Protein AF-A0A2S0PFH4-F1 (afdb_monomer_lite)

Structure (mmCIF, N/CA/C/O backbone):
data_AF-A0A2S0PFH4-F1
#
_entry.id   AF-A0A2S0PFH4-F1
#
loop_
_atom_site.group_PDB
_atom_site.id
_atom_site.type_symbol
_atom_site.label_atom_id
_atom_site.label_alt_id
_atom_site.label_comp_id
_atom_site.label_asym_id
_atom_site.label_entity_id
_atom_site.label_seq_id
_atom_site.pdbx_PDB_ins_code
_atom_site.Cartn_x
_atom_site.Cartn_y
_atom_site.Cartn_z
_ato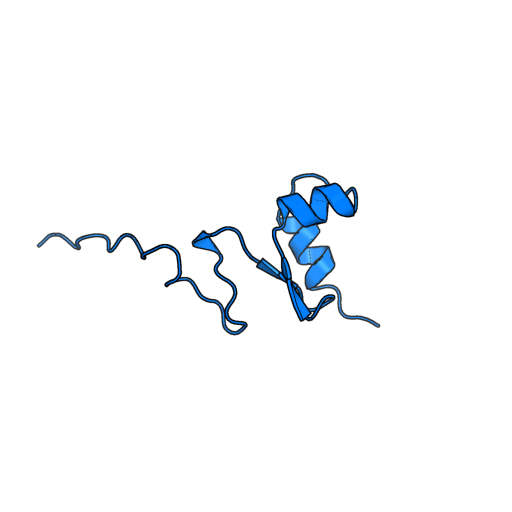m_site.occupancy
_atom_site.B_iso_or_equiv
_atom_site.auth_seq_id
_atom_site.auth_comp_id
_atom_site.auth_asym_id
_atom_site.auth_atom_id
_atom_site.pdbx_PDB_model_num
ATOM 1 N N . MET A 1 1 ? 26.802 -15.723 -25.791 1.00 39.28 1 MET A N 1
ATOM 2 C CA . MET A 1 1 ? 25.361 -15.550 -25.520 1.00 39.28 1 MET A CA 1
ATOM 3 C C . MET A 1 1 ? 25.250 -14.874 -24.165 1.00 39.28 1 MET A C 1
ATOM 5 O O . MET A 1 1 ? 25.508 -15.528 -23.167 1.00 39.28 1 MET A O 1
ATOM 9 N N . ALA A 1 2 ? 25.031 -13.560 -24.131 1.00 43.59 2 ALA A N 1
ATOM 10 C CA . ALA A 1 2 ? 24.854 -12.820 -22.886 1.00 43.59 2 ALA A CA 1
ATOM 11 C C . ALA A 1 2 ? 23.359 -12.544 -22.738 1.00 43.59 2 ALA A C 1
ATOM 13 O O . ALA A 1 2 ? 22.772 -11.887 -23.595 1.00 43.59 2 ALA A O 1
ATOM 14 N N . ALA A 1 3 ? 22.743 -13.107 -21.700 1.00 49.97 3 ALA A N 1
ATOM 15 C CA . ALA A 1 3 ? 21.438 -12.668 -21.243 1.00 49.97 3 ALA A CA 1
ATOM 16 C C . ALA A 1 3 ? 21.625 -11.230 -20.759 1.00 49.97 3 ALA A C 1
ATOM 18 O O . ALA A 1 3 ? 22.121 -10.997 -19.657 1.00 49.97 3 ALA A O 1
ATOM 19 N N . GLU A 1 4 ? 21.344 -10.274 -21.641 1.00 43.25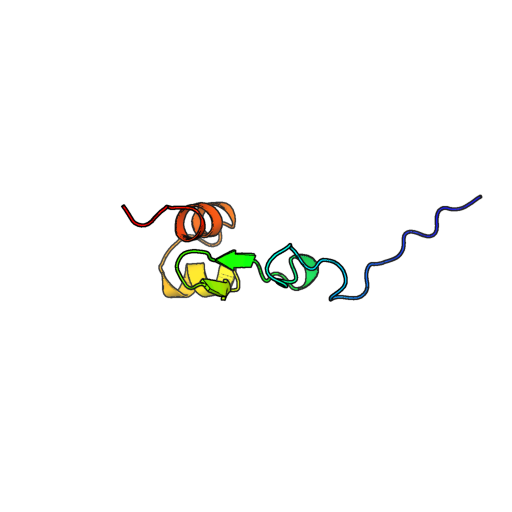 4 GLU A N 1
ATOM 20 C CA . GLU A 1 4 ? 21.306 -8.870 -21.285 1.00 43.25 4 GLU A CA 1
ATOM 21 C C . GLU A 1 4 ? 20.182 -8.739 -20.267 1.00 43.25 4 GLU A C 1
ATOM 23 O O . GLU A 1 4 ? 18.997 -8.878 -20.573 1.00 43.25 4 GLU A O 1
ATOM 28 N N . GLN A 1 5 ? 20.603 -8.639 -19.013 1.00 52.41 5 GLN A N 1
ATOM 29 C CA . GLN A 1 5 ? 19.769 -8.449 -17.853 1.00 52.41 5 GLN A CA 1
ATOM 30 C C . GLN A 1 5 ? 18.988 -7.166 -18.104 1.00 52.41 5 GLN A C 1
ATOM 32 O O . GLN A 1 5 ? 19.507 -6.069 -17.901 1.00 52.41 5 GLN A O 1
ATOM 37 N N . GLN A 1 6 ? 17.778 -7.317 -18.648 1.00 49.81 6 GLN A N 1
ATOM 38 C CA . GLN A 1 6 ? 16.834 -6.235 -18.854 1.00 49.81 6 GLN A CA 1
ATOM 39 C C . GLN A 1 6 ? 16.697 -5.578 -17.489 1.00 49.81 6 GLN A C 1
ATOM 41 O O . GLN A 1 6 ? 16.076 -6.153 -16.603 1.00 49.81 6 GLN A O 1
ATOM 46 N N . LYS A 1 7 ? 17.350 -4.431 -17.274 1.00 52.72 7 LYS A N 1
ATOM 47 C CA . LYS A 1 7 ? 17.034 -3.563 -16.143 1.00 52.72 7 LYS A CA 1
ATOM 48 C C . LYS A 1 7 ? 15.558 -3.248 -16.346 1.00 52.72 7 LYS A C 1
ATOM 50 O O . LYS A 1 7 ? 15.275 -2.522 -17.305 1.00 52.72 7 LYS A O 1
ATOM 55 N N . PRO A 1 8 ? 14.624 -3.831 -15.568 1.00 53.62 8 PRO A N 1
ATOM 56 C CA . PRO A 1 8 ? 13.226 -3.516 -15.767 1.00 53.62 8 PRO A CA 1
ATOM 57 C C . PRO A 1 8 ? 13.131 -2.004 -15.606 1.00 53.62 8 PRO A C 1
ATOM 59 O O . PRO A 1 8 ? 13.647 -1.432 -14.640 1.00 53.62 8 PRO A O 1
ATOM 62 N N . MET A 1 9 ? 12.599 -1.325 -16.623 1.00 53.41 9 MET A N 1
ATOM 63 C CA . MET A 1 9 ? 12.352 0.104 -16.500 1.00 53.41 9 MET A CA 1
ATOM 64 C C . MET A 1 9 ? 11.508 0.298 -15.234 1.00 53.41 9 MET A C 1
ATOM 66 O O . MET A 1 9 ? 10.588 -0.499 -15.026 1.00 53.41 9 MET A O 1
ATOM 70 N N . PRO A 1 10 ? 11.811 1.286 -14.370 1.00 51.75 10 PRO A N 1
ATOM 71 C CA . PRO A 1 10 ? 11.036 1.512 -13.155 1.00 51.75 10 PRO A CA 1
ATOM 72 C C . PRO A 1 10 ? 9.559 1.671 -13.541 1.00 51.75 10 PRO A C 1
ATOM 74 O O . PRO A 1 10 ? 9.177 2.669 -14.148 1.00 51.75 10 PRO A O 1
ATOM 77 N N . GLY A 1 11 ? 8.752 0.637 -13.272 1.00 55.44 11 GLY A N 1
ATOM 78 C CA . GLY A 1 11 ? 7.369 0.531 -13.753 1.00 55.44 11 GLY A CA 1
ATOM 79 C C . GLY A 1 11 ? 6.971 -0.777 -14.446 1.00 55.44 11 GLY A C 1
ATOM 80 O O . GLY A 1 11 ? 5.772 -0.976 -14.633 1.00 55.44 11 GLY A O 1
ATOM 81 N N . SER A 1 12 ? 7.911 -1.660 -14.805 1.00 57.78 12 SER A N 1
ATOM 82 C CA . SER A 1 12 ? 7.581 -3.003 -15.329 1.00 57.78 12 SER A CA 1
ATOM 83 C C . SER A 1 12 ? 7.212 -4.010 -14.237 1.00 57.78 12 SER A C 1
ATOM 85 O O . SER A 1 12 ? 6.469 -4.946 -14.511 1.00 57.78 12 SER A O 1
ATOM 87 N N . ASP A 1 13 ? 7.668 -3.803 -13.002 1.00 66.94 13 ASP A N 1
ATOM 88 C CA . ASP A 1 13 ? 7.379 -4.674 -11.853 1.00 66.94 13 ASP A CA 1
ATOM 89 C C . ASP A 1 13 ? 6.057 -4.285 -11.190 1.00 66.94 13 ASP A C 1
ATOM 91 O O . ASP A 1 13 ? 6.015 -3.929 -10.013 1.00 66.94 13 ASP A O 1
ATOM 95 N N . ARG A 1 14 ? 4.990 -4.242 -11.995 1.00 75.19 14 ARG A N 1
ATOM 96 C CA . ARG A 1 14 ? 3.636 -4.022 -11.494 1.00 75.19 14 ARG A CA 1
ATOM 97 C C . ARG A 1 14 ? 3.065 -5.338 -10.987 1.00 75.19 14 ARG A C 1
ATOM 99 O O . ARG A 1 14 ? 2.891 -6.264 -11.774 1.00 75.19 14 ARG A O 1
ATOM 106 N N . ASP A 1 15 ? 2.726 -5.389 -9.707 1.00 72.62 15 ASP A N 1
ATOM 107 C CA . ASP A 1 15 ? 1.933 -6.475 -9.133 1.00 72.62 15 ASP A CA 1
ATOM 108 C C . ASP A 1 15 ? 0.511 -6.493 -9.721 1.00 72.62 15 ASP A C 1
ATOM 110 O O . ASP A 1 15 ? 0.093 -5.559 -10.411 1.00 72.62 15 ASP A O 1
ATOM 114 N N . SER A 1 16 ? -0.281 -7.520 -9.400 1.00 74.12 16 SER A N 1
ATOM 115 C CA . SER A 1 16 ? -1.682 -7.663 -9.845 1.00 74.12 16 SER A CA 1
ATOM 116 C C . SER A 1 16 ? -2.569 -6.446 -9.539 1.00 74.12 16 SER A C 1
ATOM 118 O O . SER A 1 16 ? -3.563 -6.217 -10.221 1.00 74.12 16 SER A O 1
ATOM 120 N N . HIS A 1 17 ? -2.193 -5.644 -8.541 1.00 75.38 17 HIS A N 1
ATOM 121 C CA . HIS A 1 17 ? -2.876 -4.407 -8.152 1.00 75.38 17 HIS A CA 1
ATOM 122 C C . HIS A 1 17 ? -2.353 -3.149 -8.871 1.00 75.38 17 HIS A C 1
ATOM 124 O O . HIS A 1 17 ? -2.828 -2.042 -8.629 1.00 75.38 17 HIS A O 1
ATOM 130 N N . GLY A 1 18 ? -1.356 -3.287 -9.747 1.00 78.88 18 GLY A N 1
ATOM 131 C CA . GLY A 1 18 ? -0.712 -2.178 -10.452 1.00 78.88 18 GLY A CA 1
ATOM 132 C C . GLY A 1 18 ? 0.354 -1.436 -9.637 1.00 78.88 18 GLY A C 1
ATOM 133 O O . GLY A 1 18 ? 0.856 -0.407 -10.100 1.00 78.88 18 GLY A O 1
ATOM 134 N N . CYS A 1 19 ? 0.721 -1.935 -8.452 1.00 84.25 19 CYS A N 1
ATOM 135 C CA . CYS A 1 19 ? 1.776 -1.346 -7.624 1.00 84.25 19 CYS A CA 1
ATOM 136 C C . CYS A 1 19 ? 3.158 -1.710 -8.128 1.00 84.25 19 CYS A C 1
ATOM 138 O O . CYS A 1 19 ? 3.389 -2.845 -8.507 1.00 84.25 19 CYS A O 1
ATOM 140 N N . ILE A 1 20 ? 4.072 -0.740 -8.117 1.00 82.06 20 ILE A N 1
ATOM 141 C CA . ILE A 1 20 ? 5.424 -0.917 -8.644 1.00 82.06 20 ILE A CA 1
ATOM 142 C C . ILE A 1 20 ? 6.388 -1.182 -7.483 1.00 82.06 20 ILE A C 1
ATOM 144 O O . ILE A 1 20 ? 6.937 -0.230 -6.911 1.00 82.06 20 ILE A O 1
ATOM 148 N N . GLY A 1 21 ? 6.643 -2.459 -7.185 1.00 75.81 21 GLY A N 1
ATOM 149 C CA . GLY A 1 21 ? 7.592 -2.882 -6.146 1.00 75.81 21 GLY A CA 1
ATOM 150 C C . GLY A 1 21 ? 8.990 -2.285 -6.340 1.00 75.81 21 GLY A C 1
ATOM 151 O O . GLY A 1 21 ? 9.606 -1.798 -5.394 1.00 75.81 21 GLY A O 1
ATOM 152 N N . SER A 1 22 ? 9.449 -2.174 -7.591 1.00 72.81 22 SER A N 1
ATOM 153 C CA . SER A 1 22 ? 10.746 -1.563 -7.938 1.00 72.81 22 SER A CA 1
ATOM 154 C C . SER A 1 22 ? 10.838 -0.058 -7.683 1.00 72.81 22 SER A C 1
ATOM 156 O O . SER A 1 22 ? 11.928 0.475 -7.492 1.00 72.81 22 SER A O 1
ATOM 158 N N . ALA A 1 23 ? 9.708 0.652 -7.651 1.00 76.75 23 ALA A N 1
ATOM 159 C CA . ALA A 1 23 ? 9.648 2.050 -7.219 1.00 76.75 23 ALA A CA 1
ATOM 160 C C . ALA A 1 23 ? 9.416 2.163 -5.697 1.00 76.75 23 ALA A C 1
ATOM 162 O O . ALA A 1 23 ? 9.201 3.266 -5.177 1.00 76.75 23 ALA A O 1
ATOM 163 N N . GLY A 1 24 ? 9.449 1.018 -5.005 1.00 81.12 24 GLY A N 1
ATOM 164 C CA . GLY A 1 24 ? 9.173 0.823 -3.591 1.00 81.12 24 GLY A CA 1
ATOM 165 C C . GLY A 1 24 ? 7.735 1.154 -3.201 1.00 81.12 24 GLY A C 1
ATOM 166 O O . GLY A 1 24 ? 7.478 1.591 -2.085 1.00 81.12 24 GLY A O 1
ATOM 167 N N . TYR A 1 25 ? 6.795 0.982 -4.128 1.00 84.69 25 TYR A N 1
ATOM 168 C CA . TYR A 1 25 ? 5.378 0.945 -3.795 1.00 84.69 25 TYR A CA 1
ATOM 169 C C . TYR A 1 25 ? 4.979 -0.489 -3.489 1.00 84.69 25 TYR A C 1
ATOM 171 O O . TYR A 1 25 ? 5.300 -1.388 -4.256 1.00 84.69 25 TYR A O 1
ATOM 179 N N . ALA A 1 26 ? 4.238 -0.681 -2.409 1.00 84.25 26 ALA A N 1
ATOM 180 C CA . ALA A 1 26 ? 3.672 -1.961 -2.039 1.00 84.25 26 ALA A CA 1
ATOM 181 C C . ALA A 1 26 ? 2.150 -1.823 -1.936 1.00 84.25 26 ALA A C 1
ATOM 183 O O . ALA A 1 26 ? 1.623 -0.786 -1.518 1.00 84.25 26 ALA A O 1
ATOM 184 N N . TRP A 1 27 ? 1.434 -2.843 -2.396 1.00 86.50 27 TRP A N 1
ATOM 185 C CA . TRP A 1 27 ? -0.019 -2.843 -2.313 1.00 86.50 27 TRP A CA 1
ATOM 186 C C . TRP A 1 27 ? -0.464 -2.984 -0.864 1.00 86.50 27 TRP A C 1
ATOM 188 O O . TRP A 1 27 ? 0.047 -3.829 -0.133 1.00 86.50 27 TRP A O 1
ATOM 198 N N . CYS A 1 28 ? -1.443 -2.175 -0.469 1.00 87.25 28 CYS A N 1
ATOM 199 C CA . CYS A 1 28 ? -2.070 -2.286 0.828 1.00 87.25 28 CYS A CA 1
ATOM 200 C C . CYS A 1 28 ? -3.551 -2.610 0.687 1.00 87.25 28 CYS A C 1
ATOM 202 O O . CYS A 1 28 ? -4.332 -1.725 0.348 1.00 87.25 28 CYS A O 1
ATOM 204 N N . ALA A 1 29 ? -3.957 -3.846 0.999 1.00 82.19 29 ALA A N 1
ATOM 205 C CA . ALA A 1 29 ? -5.371 -4.234 0.945 1.00 82.19 29 ALA A CA 1
ATOM 206 C C . ALA A 1 29 ? -6.215 -3.441 1.954 1.00 82.19 29 ALA A C 1
ATOM 208 O O . ALA A 1 29 ? -7.382 -3.151 1.716 1.00 82.19 29 ALA A O 1
ATOM 209 N N . ARG A 1 30 ? -5.600 -3.003 3.057 1.00 83.38 30 ARG A N 1
ATOM 210 C CA . ARG A 1 30 ? -6.268 -2.194 4.077 1.00 83.38 30 ARG A CA 1
ATOM 211 C C . ARG A 1 30 ? -6.659 -0.787 3.623 1.00 83.38 30 ARG A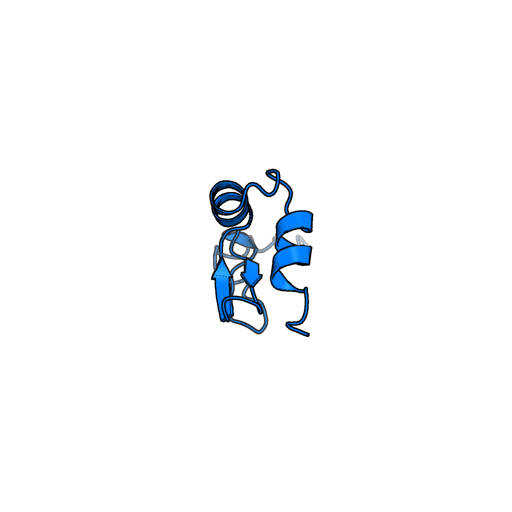 C 1
ATOM 213 O O . ARG A 1 30 ? -7.672 -0.266 4.080 1.00 83.38 30 ARG A O 1
ATOM 220 N N . THR A 1 31 ? -5.844 -0.149 2.783 1.00 81.56 31 THR A N 1
ATOM 221 C CA . THR A 1 31 ? -6.131 1.190 2.234 1.00 81.56 31 THR A CA 1
ATOM 222 C C . THR A 1 31 ? -6.554 1.147 0.765 1.00 81.56 31 THR A C 1
ATOM 224 O O . THR A 1 31 ? -6.846 2.199 0.197 1.00 81.56 31 THR A O 1
ATOM 227 N N . ASP A 1 32 ? -6.609 -0.056 0.181 1.00 84.50 32 ASP A N 1
ATOM 228 C CA . ASP A 1 32 ? -6.875 -0.355 -1.230 1.00 84.50 32 ASP A CA 1
ATOM 229 C C . ASP A 1 32 ? -6.015 0.496 -2.184 1.00 84.50 32 ASP A C 1
ATOM 231 O O . ASP A 1 32 ? -6.468 1.013 -3.208 1.00 84.50 32 ASP A O 1
ATOM 235 N N . ARG A 1 33 ? -4.758 0.747 -1.792 1.00 86.12 33 ARG A N 1
ATOM 236 C CA . ARG A 1 33 ? -3.844 1.659 -2.494 1.00 86.12 33 ARG A CA 1
ATOM 237 C C . ARG A 1 33 ? -2.402 1.178 -2.440 1.00 86.12 33 ARG A C 1
ATOM 239 O O . ARG A 1 33 ? -1.975 0.496 -1.513 1.00 86.12 33 ARG A O 1
ATOM 246 N N . CYS A 1 34 ? -1.629 1.601 -3.437 1.00 87.81 34 CYS A N 1
ATOM 247 C CA . CYS A 1 34 ? -0.182 1.437 -3.445 1.00 87.81 34 CYS A CA 1
ATOM 248 C C . CYS A 1 34 ? 0.457 2.452 -2.495 1.00 87.81 34 CYS A C 1
ATOM 250 O O . CYS A 1 34 ? 0.547 3.640 -2.815 1.00 87.81 34 CYS A O 1
ATOM 252 N N . GLU A 1 35 ? 0.924 1.983 -1.346 1.00 88.75 35 GLU A N 1
ATOM 253 C CA . GLU A 1 35 ? 1.588 2.809 -0.343 1.00 88.75 35 GLU A CA 1
ATOM 254 C C . GLU A 1 35 ? 3.061 2.431 -0.210 1.00 88.75 35 GLU A C 1
ATOM 256 O O . GLU A 1 35 ? 3.497 1.337 -0.560 1.00 88.75 35 GLU A O 1
ATOM 261 N N . ARG A 1 36 ? 3.872 3.379 0.256 1.00 88.12 36 ARG A N 1
ATOM 262 C CA . ARG A 1 36 ? 5.306 3.155 0.436 1.00 88.12 36 ARG A CA 1
ATOM 263 C C . ARG A 1 36 ? 5.550 2.620 1.842 1.00 88.12 36 ARG A C 1
ATOM 265 O O . ARG A 1 36 ? 5.223 3.339 2.789 1.00 88.12 36 ARG A O 1
ATOM 272 N N . PRO A 1 37 ? 6.167 1.439 2.018 1.00 84.94 37 PRO A N 1
ATOM 273 C CA . PRO A 1 37 ? 6.325 0.824 3.328 1.00 84.94 37 PRO A CA 1
ATOM 274 C C . PRO A 1 37 ? 7.057 1.719 4.317 1.00 84.94 37 PRO A C 1
ATOM 276 O O . PRO A 1 37 ? 6.602 1.873 5.442 1.00 84.94 37 PRO A O 1
ATOM 279 N N . TRP A 1 38 ? 8.107 2.423 3.888 1.00 84.50 38 TRP A N 1
ATOM 280 C CA . TRP A 1 38 ? 8.821 3.372 4.748 1.00 84.50 38 TRP A CA 1
ATOM 281 C C . TRP A 1 38 ? 8.018 4.640 5.073 1.00 84.50 38 TRP A C 1
ATOM 283 O O . TRP A 1 38 ? 8.238 5.255 6.112 1.00 84.50 38 TRP A O 1
ATOM 293 N N . GLU A 1 39 ? 7.113 5.079 4.198 1.00 88.12 39 GLU A N 1
ATOM 294 C CA . GLU A 1 39 ? 6.289 6.262 4.454 1.00 88.12 39 GLU A CA 1
ATOM 295 C C . GLU A 1 39 ? 5.132 5.915 5.389 1.00 88.12 39 GLU A C 1
ATOM 297 O O . GLU A 1 39 ? 4.880 6.637 6.356 1.00 88.12 39 GLU A O 1
ATOM 302 N N . LEU A 1 40 ? 4.477 4.779 5.144 1.00 84.62 40 LEU A N 1
ATOM 303 C CA . LEU A 1 40 ? 3.427 4.265 6.008 1.00 84.62 40 LEU A CA 1
ATOM 304 C C . LEU A 1 40 ? 3.986 3.897 7.383 1.00 84.62 40 LEU A C 1
ATOM 306 O O . LEU A 1 40 ? 3.395 4.277 8.386 1.00 84.62 40 LEU A O 1
ATOM 310 N N . ALA A 1 41 ? 5.159 3.263 7.442 1.00 85.06 41 ALA A N 1
ATOM 311 C CA . ALA A 1 41 ? 5.865 2.980 8.685 1.00 85.06 41 ALA A CA 1
ATOM 312 C C . ALA A 1 41 ? 6.097 4.250 9.513 1.00 85.06 41 ALA A C 1
ATOM 314 O O . ALA A 1 41 ? 5.724 4.305 10.681 1.00 85.06 41 ALA A O 1
ATOM 315 N N . ARG A 1 42 ? 6.593 5.327 8.888 1.00 84.81 42 ARG A N 1
ATOM 316 C CA . ARG A 1 42 ? 6.767 6.627 9.559 1.00 84.81 42 ARG A CA 1
ATOM 317 C C . ARG A 1 42 ? 5.451 7.245 10.029 1.00 84.81 42 ARG A C 1
ATOM 319 O O . ARG A 1 42 ? 5.434 7.852 11.094 1.00 84.81 42 ARG A O 1
ATOM 326 N N . LYS A 1 43 ? 4.370 7.113 9.253 1.00 85.25 43 LYS A N 1
ATOM 327 C CA . LYS A 1 43 ? 3.034 7.611 9.630 1.00 85.25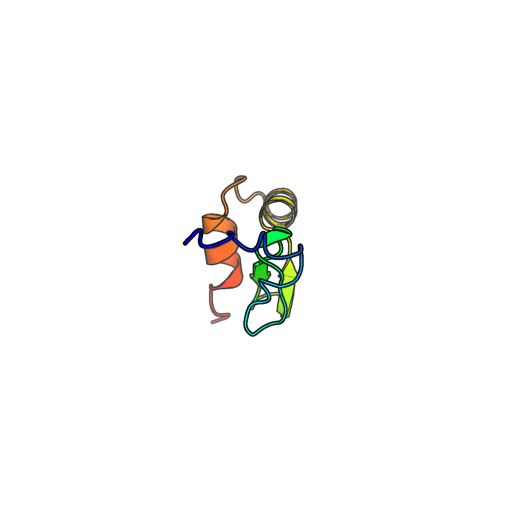 43 LYS A CA 1
ATOM 328 C C . LYS A 1 43 ? 2.412 6.800 10.772 1.00 85.25 43 LYS A C 1
ATOM 330 O O . LYS A 1 43 ? 1.723 7.374 11.605 1.00 85.25 43 LYS A O 1
ATOM 335 N N . GLN A 1 44 ? 2.648 5.490 10.798 1.00 83.69 44 GLN A N 1
ATOM 336 C CA . GLN A 1 44 ? 2.006 4.540 11.713 1.00 83.69 44 GLN A CA 1
ATOM 337 C C . GLN A 1 44 ?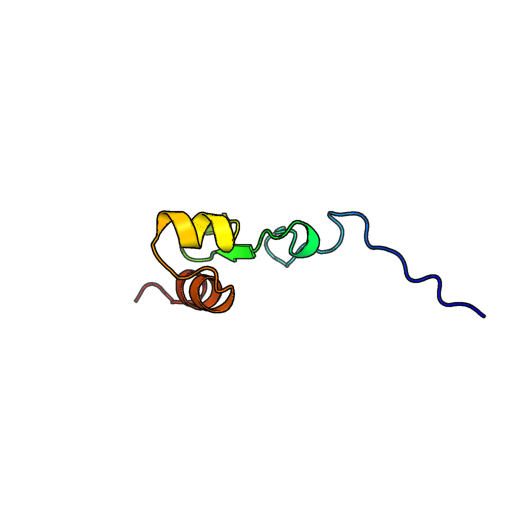 2.874 4.163 12.919 1.00 83.69 44 GLN A C 1
ATOM 339 O O . GLN A 1 44 ? 2.413 3.460 13.812 1.00 83.69 44 GLN A O 1
ATOM 344 N N . GLY A 1 45 ? 4.137 4.595 12.955 1.00 84.19 45 GLY A N 1
ATOM 345 C CA . GLY A 1 45 ? 5.089 4.190 13.989 1.00 84.19 45 GLY A CA 1
ATOM 346 C C . GLY A 1 45 ? 5.480 2.711 13.916 1.00 84.19 45 GLY A C 1
ATOM 347 O O . GLY A 1 45 ? 6.020 2.173 14.880 1.00 84.19 45 GLY A O 1
ATOM 348 N N . LEU A 1 46 ? 5.225 2.048 12.785 1.00 74.38 46 LEU A N 1
ATOM 349 C CA . LEU A 1 46 ? 5.828 0.753 12.489 1.00 74.38 46 LEU A CA 1
ATOM 350 C C . LEU A 1 46 ? 7.312 1.059 12.245 1.00 74.38 46 LEU A C 1
ATOM 352 O O . LEU A 1 46 ? 7.626 2.068 11.613 1.00 74.38 46 LEU A O 1
ATOM 356 N N . GLY A 1 47 ? 8.249 0.269 12.770 1.00 70.69 47 GLY A N 1
ATOM 357 C CA . GLY A 1 47 ? 9.671 0.459 12.444 1.00 70.69 47 GLY A CA 1
ATOM 358 C C . GLY A 1 47 ? 9.882 0.497 10.924 1.00 70.69 47 GLY A C 1
ATOM 359 O O . GLY A 1 47 ? 8.981 0.114 10.182 1.00 70.69 47 GLY A O 1
ATOM 360 N N . ALA A 1 48 ? 11.041 0.957 10.438 1.00 67.56 48 ALA A N 1
ATOM 361 C CA . ALA A 1 48 ? 11.395 0.989 9.006 1.00 67.56 48 ALA A CA 1
ATOM 362 C C . ALA A 1 48 ? 11.568 -0.423 8.395 1.00 67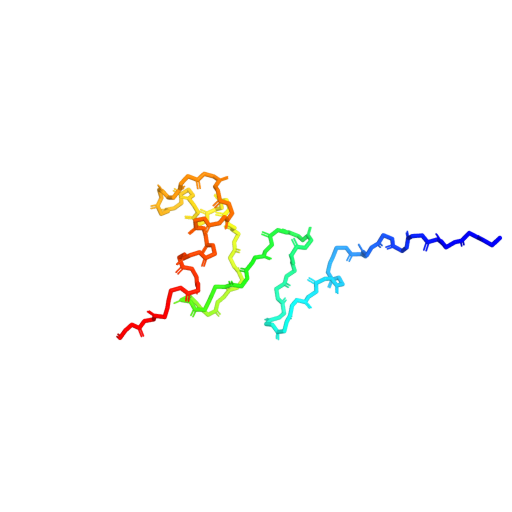.56 48 ALA A C 1
ATOM 364 O O . ALA A 1 48 ? 12.537 -0.721 7.704 1.00 67.56 48 ALA A O 1
ATOM 365 N N . ASP A 1 49 ? 10.627 -1.297 8.702 1.00 75.38 49 ASP A N 1
ATOM 366 C CA . ASP A 1 49 ? 10.587 -2.710 8.466 1.00 75.38 49 ASP A CA 1
ATOM 367 C C . ASP A 1 49 ? 9.483 -2.967 7.440 1.00 75.38 49 ASP A C 1
ATOM 369 O O . ASP A 1 49 ? 8.309 -2.641 7.644 1.00 75.38 49 ASP A O 1
ATOM 373 N N . ALA A 1 50 ? 9.887 -3.502 6.293 1.00 71.50 50 ALA A N 1
ATOM 374 C CA . ALA A 1 50 ? 8.966 -3.809 5.210 1.00 71.50 50 ALA A CA 1
ATOM 375 C C . ALA A 1 50 ? 7.976 -4.920 5.599 1.00 71.50 50 ALA A C 1
ATOM 377 O O . ALA A 1 50 ? 6.847 -4.906 5.120 1.00 71.50 50 ALA A O 1
ATOM 378 N N . ALA A 1 51 ? 8.349 -5.830 6.506 1.00 76.38 51 ALA A N 1
ATOM 379 C CA . ALA A 1 51 ? 7.449 -6.882 6.972 1.00 76.38 51 ALA A CA 1
ATOM 380 C C . ALA A 1 51 ? 6.368 -6.332 7.918 1.00 76.38 51 ALA A C 1
ATOM 382 O O . ALA A 1 51 ? 5.245 -6.829 7.930 1.00 76.38 51 ALA A O 1
ATOM 383 N N . ALA A 1 52 ? 6.650 -5.268 8.675 1.00 82.19 52 ALA A N 1
ATOM 384 C CA . ALA A 1 52 ? 5.635 -4.581 9.473 1.00 82.19 52 ALA A CA 1
ATOM 385 C C . ALA A 1 52 ? 4.569 -3.900 8.598 1.00 82.19 52 ALA A C 1
ATOM 387 O O . ALA A 1 52 ? 3.395 -3.887 8.972 1.00 82.19 52 ALA A O 1
ATOM 388 N N . PHE A 1 53 ? 4.963 -3.364 7.436 1.00 81.69 53 PHE A N 1
ATOM 389 C CA . PHE A 1 53 ? 4.019 -2.886 6.424 1.00 81.69 53 PHE A CA 1
ATOM 390 C C . PHE A 1 53 ? 3.183 -4.031 5.859 1.00 81.69 53 PHE A C 1
ATOM 392 O O . PHE A 1 53 ? 1.964 -3.910 5.807 1.00 81.69 53 PHE A O 1
ATOM 399 N N . ASP A 1 54 ? 3.824 -5.135 5.480 1.00 79.94 54 ASP A N 1
ATOM 400 C CA . ASP A 1 54 ? 3.147 -6.308 4.924 1.00 79.94 54 ASP A CA 1
ATOM 401 C C . ASP A 1 54 ? 2.081 -6.812 5.899 1.00 79.94 54 ASP A C 1
ATOM 403 O O . ASP A 1 54 ? 0.899 -6.814 5.591 1.00 79.94 54 ASP A O 1
ATOM 407 N N . ARG A 1 55 ? 2.447 -6.998 7.170 1.00 82.25 55 ARG A N 1
ATOM 408 C CA . ARG A 1 55 ? 1.512 -7.401 8.228 1.00 82.25 55 ARG A CA 1
ATOM 409 C C . ARG A 1 55 ? 0.398 -6.388 8.491 1.00 82.25 55 ARG A C 1
ATOM 411 O O . ARG A 1 55 ? -0.687 -6.760 8.921 1.00 82.25 55 ARG A O 1
ATOM 418 N N . PHE A 1 56 ? 0.657 -5.100 8.285 1.00 84.75 56 PHE A N 1
ATOM 419 C CA . PHE A 1 56 ? -0.360 -4.055 8.378 1.00 84.75 56 PHE A CA 1
ATOM 420 C C . PHE A 1 56 ? -1.340 -4.139 7.199 1.00 84.75 56 PHE A C 1
ATOM 422 O O . PHE A 1 56 ? -2.539 -3.928 7.375 1.00 84.75 56 PHE A O 1
ATOM 429 N N . CYS A 1 57 ? -0.835 -4.439 6.012 1.00 82.75 57 CYS A N 1
ATOM 430 C CA . CYS A 1 57 ? -1.578 -4.414 4.764 1.00 82.75 57 CYS A CA 1
ATOM 431 C C . CYS A 1 57 ? -2.271 -5.735 4.417 1.00 82.75 57 CYS A C 1
ATOM 433 O O . CYS A 1 57 ? -3.333 -5.690 3.803 1.00 82.75 57 CYS A O 1
ATOM 435 N N . GLU A 1 58 ? -1.702 -6.866 4.826 1.00 76.44 58 GLU A N 1
ATOM 436 C CA . GLU A 1 58 ? -2.236 -8.221 4.688 1.00 76.44 58 GLU A CA 1
ATOM 437 C C . GLU A 1 58 ? -3.190 -8.603 5.817 1.00 76.44 58 GLU A C 1
ATOM 439 O O . GLU A 1 58 ? -3.954 -9.547 5.642 1.00 76.44 58 GLU A O 1
ATOM 444 N N . ALA A 1 59 ? -3.163 -7.914 6.967 1.00 66.06 59 ALA A N 1
ATOM 445 C CA . ALA A 1 59 ? -4.099 -8.197 8.051 1.00 66.06 59 ALA A CA 1
ATOM 446 C C . ALA A 1 59 ? -5.540 -8.027 7.534 1.00 66.06 59 ALA A C 1
ATOM 448 O O . ALA A 1 59 ? -5.939 -6.892 7.239 1.00 66.06 59 ALA A O 1
ATOM 449 N N . PRO A 1 60 ? -6.320 -9.117 7.407 1.00 54.56 60 PRO A N 1
ATOM 450 C CA . PRO A 1 60 ? -7.707 -9.008 6.999 1.00 54.56 60 PRO A CA 1
ATOM 451 C C . PRO A 1 60 ? -8.459 -8.209 8.069 1.00 54.56 60 PRO A C 1
ATOM 453 O O . PRO A 1 60 ? -8.260 -8.415 9.266 1.00 54.56 60 PRO A O 1
ATOM 456 N N . LEU A 1 61 ? -9.284 -7.257 7.627 1.00 52.94 61 LEU A N 1
ATOM 457 C CA . LEU A 1 61 ? -10.316 -6.664 8.473 1.00 52.94 61 LEU A CA 1
ATOM 458 C C . LEU A 1 61 ? -11.231 -7.813 8.912 1.00 52.94 61 LEU A C 1
ATOM 460 O O . LEU A 1 61 ? -11.883 -8.421 8.065 1.00 52.94 61 LEU A O 1
ATOM 464 N N . GLU A 1 62 ? -11.187 -8.150 10.199 1.00 48.34 62 GLU A N 1
ATOM 465 C CA . GLU A 1 62 ? -12.077 -9.126 10.839 1.00 48.34 62 GLU A CA 1
ATOM 466 C C . GLU A 1 62 ? -13.543 -8.667 10.789 1.00 48.34 62 GLU A C 1
ATOM 468 O O . GLU A 1 62 ? -13.787 -7.441 10.924 1.00 48.34 62 GLU A O 1
#

Organism: NCBI:txid57480

Foldseek 3Di:
DDPPPPPPDQQPCQDPLSARVSVQFDQACPVRDGDHLQVVCVVVVPPSDSVSRVCRRVVDDD

Sequence (62 aa):
MAAEQQKPMPGSDRDSHGCIGSAGYAWCARTDRCERPWELARKQGLGADAAAFDRFCEAPLE

Radius of gyration: 14.06 Å; chains: 1; bounding box: 37×23×40 Å

pLDDT: mean 73.18, std 13.99, range [39.28, 88.75]

Secondary structure (DSSP, 8-state):
---------TTS-B-TTS-BGGGT-EEETTTTEEE-HHHHHHHHT--S-HHHHHHHHHS---